Protein AF-A0A8T1GAN1-F1 (afdb_monomer_lite)

Foldseek 3Di:
DDDAPDFAFDDPVNPDDDDPPDPDRVLATQEGEHEAQVAADDCPPPHQLVVVLVQLQGPNHQWYKYKYAYNVNPWIWIDIFGRPDGNDRTDDDDTHIDDDDPPDPDPPPPDPD

Sequence (113 aa):
MYEPDESFGPTEETEVALPSGLKQWWHWSTLKVEIGIMRCWGRSTGQLDWKAQRWASFPGVRYVLCVALQRNMTSAQYKLYKIEQQGLRLPEQKPIPVGFPQTQCSTLMKALL

pLDDT: mean 82.8, std 17.14, range [33.38, 97.31]

Structure (mmCIF, N/CA/C/O backbone):
data_AF-A0A8T1GAN1-F1
#
_entry.id   AF-A0A8T1GAN1-F1
#
loop_
_atom_site.group_PDB
_atom_site.id
_atom_site.type_symbol
_atom_site.label_atom_id
_atom_site.label_alt_id
_atom_site.label_comp_id
_atom_site.label_asym_id
_atom_site.label_entity_id
_atom_site.label_seq_id
_atom_site.pdbx_PDB_ins_code
_atom_site.Cartn_x
_atom_site.Cartn_y
_atom_site.Cartn_z
_atom_site.occupancy
_atom_site.B_iso_or_equiv
_atom_site.auth_seq_id
_atom_site.auth_comp_id
_atom_site.auth_asym_id
_atom_site.auth_atom_id
_atom_site.pdbx_PDB_model_num
ATOM 1 N N . MET A 1 1 ? 14.002 -5.266 13.434 1.00 54.16 1 MET A N 1
ATOM 2 C CA . MET A 1 1 ? 12.912 -4.277 13.310 1.00 54.16 1 MET A CA 1
ATOM 3 C C . MET A 1 1 ? 12.484 -4.272 11.850 1.00 54.16 1 MET A C 1
ATOM 5 O O . MET A 1 1 ? 13.369 -4.336 11.009 1.00 54.16 1 MET A O 1
ATOM 9 N N . TYR A 1 2 ? 11.186 -4.332 11.543 1.00 70.94 2 TYR A N 1
ATOM 10 C CA . TYR A 1 2 ? 10.712 -4.121 10.170 1.00 70.94 2 TYR A CA 1
ATOM 11 C C . TYR A 1 2 ? 10.331 -2.654 10.052 1.00 70.94 2 TYR A C 1
ATOM 13 O O . TYR A 1 2 ? 9.568 -2.174 10.886 1.00 70.94 2 TYR A O 1
ATOM 21 N N . GLU A 1 3 ? 10.835 -1.977 9.034 1.00 85.06 3 GLU A N 1
ATOM 22 C CA . GLU A 1 3 ? 10.552 -0.570 8.774 1.00 85.06 3 GLU A CA 1
ATOM 23 C C . GLU A 1 3 ? 10.079 -0.453 7.320 1.00 85.06 3 GLU A C 1
ATOM 25 O O . GLU A 1 3 ? 10.765 -0.976 6.431 1.00 85.06 3 GLU A O 1
ATOM 30 N N . PRO A 1 4 ? 8.870 0.084 7.078 1.00 89.38 4 PRO A N 1
ATOM 31 C CA . PRO A 1 4 ? 8.435 0.410 5.728 1.00 89.38 4 PRO A CA 1
ATOM 32 C C . PRO A 1 4 ? 9.204 1.638 5.238 1.00 89.38 4 PRO A C 1
ATOM 34 O O . PRO A 1 4 ? 9.694 2.413 6.053 1.00 89.38 4 PRO A O 1
ATOM 37 N N . ASP A 1 5 ? 9.257 1.851 3.925 1.00 92.81 5 ASP A N 1
ATOM 38 C CA . ASP A 1 5 ? 9.832 3.095 3.405 1.00 92.81 5 ASP A CA 1
ATOM 39 C C . ASP A 1 5 ? 8.964 4.299 3.805 1.00 92.81 5 ASP A C 1
ATOM 41 O O . ASP A 1 5 ? 9.506 5.356 4.091 1.00 92.81 5 ASP A O 1
ATOM 45 N N . GLU A 1 6 ? 7.635 4.124 3.881 1.00 93.75 6 GLU A N 1
ATOM 46 C CA . GLU A 1 6 ? 6.721 5.117 4.461 1.00 93.75 6 GLU A CA 1
ATOM 47 C C . GLU A 1 6 ? 5.472 4.491 5.109 1.00 93.75 6 GLU A C 1
ATOM 49 O O . GLU A 1 6 ? 5.054 3.366 4.793 1.00 93.75 6 GLU A O 1
ATOM 54 N N . SER A 1 7 ? 4.838 5.226 6.027 1.00 92.31 7 SER A N 1
ATOM 55 C CA . SER A 1 7 ? 3.666 4.746 6.767 1.00 92.31 7 SER A CA 1
ATOM 56 C C . SER A 1 7 ? 2.701 5.859 7.151 1.00 92.31 7 SER A C 1
ATOM 58 O O . SER A 1 7 ? 3.087 6.839 7.770 1.00 92.31 7 SER A O 1
ATOM 60 N N . PHE A 1 8 ? 1.408 5.632 6.916 1.00 91.25 8 PHE A N 1
ATOM 61 C CA . PHE A 1 8 ? 0.356 6.600 7.224 1.00 91.25 8 PHE A CA 1
ATOM 62 C C . PHE A 1 8 ? -0.743 5.952 8.052 1.00 91.25 8 PHE A C 1
ATOM 64 O O . PHE A 1 8 ? -1.157 4.817 7.792 1.00 91.25 8 PHE A O 1
ATOM 71 N N . GLY A 1 9 ? -1.244 6.672 9.044 1.00 89.94 9 GLY A N 1
ATOM 72 C CA . GLY A 1 9 ? -2.294 6.202 9.930 1.00 89.94 9 GLY A CA 1
ATOM 73 C C . GLY A 1 9 ? -2.943 7.350 10.689 1.00 89.94 9 GLY A C 1
ATOM 74 O O . GLY A 1 9 ? -2.537 8.500 10.521 1.00 89.94 9 GLY A O 1
ATOM 75 N N . PRO A 1 10 ? -3.961 7.037 11.498 1.00 87.06 10 PRO A N 1
ATOM 76 C CA . PRO A 1 10 ? -4.546 7.992 12.419 1.00 87.06 10 PRO A CA 1
ATOM 77 C C . PRO A 1 10 ? -3.489 8.542 13.378 1.00 87.06 10 PRO A C 1
ATOM 79 O O . PRO A 1 10 ? -2.572 7.828 13.790 1.00 87.06 10 PRO A O 1
ATOM 82 N N . THR A 1 11 ? -3.640 9.808 13.738 1.00 84.94 11 THR A N 1
ATOM 83 C CA . THR A 1 11 ? -2.814 10.501 14.731 1.00 84.94 11 THR A CA 1
ATOM 84 C C . THR A 1 11 ? -3.694 10.963 15.888 1.00 84.94 11 THR A C 1
ATOM 86 O O . THR A 1 11 ? -4.923 10.897 15.807 1.00 84.94 11 THR A O 1
ATOM 89 N N . GLU A 1 12 ? -3.089 11.483 16.953 1.00 82.94 12 GLU A N 1
ATOM 90 C CA . GLU A 1 12 ? -3.831 12.104 18.063 1.00 82.94 12 GLU A CA 1
ATOM 91 C C . GLU A 1 12 ? -4.801 13.202 17.592 1.00 82.94 12 GLU A C 1
ATOM 93 O O . GLU A 1 12 ? -5.852 13.401 18.192 1.00 82.94 12 GLU A O 1
ATOM 98 N N . GLU A 1 13 ? -4.498 13.854 16.470 1.00 86.25 13 GLU A N 1
ATOM 99 C CA . GLU A 1 13 ? -5.292 14.933 15.872 1.00 86.25 13 GLU A CA 1
ATOM 100 C C . GLU A 1 13 ? -6.513 14.430 15.089 1.00 86.25 13 GLU A C 1
ATOM 102 O O . GLU A 1 13 ? -7.373 15.217 14.710 1.00 86.25 13 GLU A O 1
ATOM 107 N N . THR A 1 14 ? -6.609 13.124 14.825 1.00 82.75 14 THR A N 1
ATOM 108 C CA . THR A 1 14 ? -7.697 12.558 14.007 1.00 82.75 14 THR A CA 1
ATOM 109 C C . THR A 1 14 ? -8.996 12.306 14.779 1.00 82.75 14 THR A C 1
ATOM 111 O O . THR A 1 14 ? -9.913 11.703 14.229 1.00 82.75 14 THR A O 1
ATOM 114 N N . GLU A 1 15 ? -9.081 12.748 16.040 1.00 84.31 15 GLU A N 1
ATOM 115 C CA . GLU A 1 15 ? -10.261 12.661 16.926 1.00 84.31 15 GLU A CA 1
ATOM 116 C C . GLU A 1 15 ? -10.848 11.244 17.108 1.00 84.31 15 GLU A C 1
ATOM 118 O O . GLU A 1 15 ? -11.962 11.064 17.603 1.00 84.31 15 GLU A O 1
ATOM 123 N N . VAL A 1 16 ? -10.095 10.203 16.749 1.00 83.56 16 VAL A N 1
ATOM 124 C CA . VAL A 1 16 ? -10.468 8.801 16.972 1.00 83.56 16 VAL A CA 1
ATOM 125 C C . VAL A 1 16 ? -9.816 8.264 18.243 1.00 83.56 16 VAL A C 1
ATOM 127 O O . VAL A 1 16 ? -8.773 8.736 18.680 1.00 83.56 16 VAL A O 1
ATOM 130 N N . ALA A 1 17 ? -10.407 7.236 18.849 1.00 86.38 17 ALA A N 1
ATOM 131 C CA . ALA A 1 17 ? -9.769 6.535 19.958 1.00 86.38 17 ALA A CA 1
ATOM 132 C C . ALA A 1 17 ? -8.747 5.513 19.438 1.00 86.38 17 ALA A C 1
ATOM 134 O O .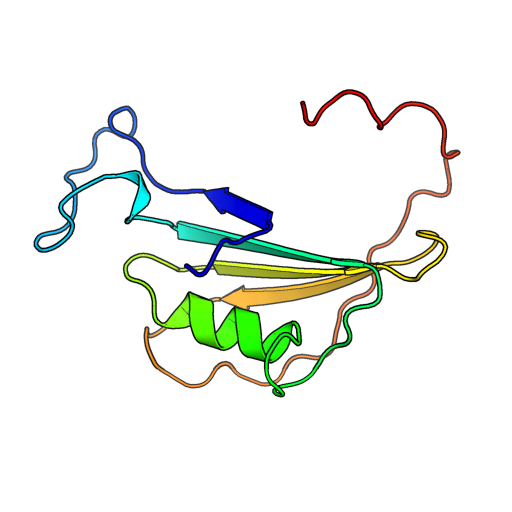 ALA A 1 17 ? -9.027 4.775 18.488 1.00 86.38 17 ALA A O 1
ATOM 135 N N . LEU A 1 18 ? -7.588 5.418 20.097 1.00 85.12 18 LEU A N 1
ATOM 136 C CA . LEU A 1 18 ? -6.613 4.363 19.828 1.00 85.12 18 LEU A CA 1
ATOM 137 C C . LEU A 1 18 ? -7.247 2.985 20.131 1.00 85.12 18 LEU A C 1
ATOM 139 O O . LEU A 1 18 ? -7.763 2.789 21.236 1.00 85.12 18 LEU A O 1
ATOM 143 N N . PRO A 1 19 ? -7.222 2.015 19.195 1.00 84.75 19 PRO A N 1
ATOM 144 C CA . PRO A 1 19 ? -7.816 0.703 19.409 1.00 84.75 19 PRO A CA 1
ATOM 145 C C . PRO A 1 19 ? -7.238 -0.015 20.629 1.00 84.75 19 PRO A C 1
ATOM 147 O O . PRO A 1 19 ? -6.028 0.004 20.873 1.00 84.75 19 PRO A O 1
ATOM 150 N N . SER A 1 20 ? -8.102 -0.725 21.358 1.00 84.19 20 SER A N 1
ATOM 151 C CA . SER A 1 20 ? -7.703 -1.531 22.513 1.00 84.19 20 SER A CA 1
ATOM 152 C C . SER A 1 20 ? -6.599 -2.523 22.132 1.00 84.19 20 SER A C 1
ATOM 154 O O . SER A 1 20 ? -6.771 -3.325 21.215 1.00 84.19 20 SER A O 1
ATOM 156 N N . GLY A 1 21 ? -5.477 -2.482 22.852 1.00 84.50 21 GLY A N 1
ATOM 157 C CA . GLY A 1 21 ? -4.316 -3.346 22.613 1.00 84.50 21 GLY A CA 1
ATOM 158 C C . GLY A 1 21 ? -3.155 -2.666 21.881 1.00 84.50 21 GLY A C 1
ATOM 159 O O . GLY A 1 21 ? -2.033 -3.167 21.947 1.00 84.50 21 GLY A O 1
ATOM 160 N N . LEU A 1 22 ? -3.370 -1.501 21.260 1.00 83.88 22 LEU A N 1
ATOM 161 C CA . LEU A 1 22 ? -2.281 -0.658 20.769 1.00 83.88 22 LEU A CA 1
ATOM 162 C C . LEU A 1 22 ? -1.859 0.320 21.867 1.00 83.88 22 LEU A C 1
ATOM 164 O O . LEU A 1 22 ? -2.688 0.992 22.468 1.00 83.88 22 LEU A O 1
ATOM 168 N N . LYS A 1 23 ? -0.555 0.371 22.160 1.00 83.81 23 LYS A N 1
ATOM 169 C CA . LYS A 1 23 ? -0.005 1.231 23.226 1.00 83.81 23 LYS A CA 1
ATOM 170 C C . LYS A 1 23 ? 0.402 2.621 22.744 1.00 83.81 23 LYS A C 1
ATOM 172 O O . LYS A 1 23 ? 0.572 3.515 23.562 1.00 83.81 23 LYS A O 1
ATOM 177 N N . GLN A 1 24 ? 0.659 2.765 21.447 1.00 84.50 24 GLN A N 1
ATOM 178 C CA . GLN A 1 24 ? 1.274 3.948 20.850 1.00 84.50 24 GLN A CA 1
ATOM 179 C C . GLN A 1 24 ? 0.721 4.137 19.435 1.00 84.50 24 GLN A C 1
ATOM 181 O O . GLN A 1 24 ? 0.527 3.152 18.717 1.00 84.50 24 GLN A O 1
ATOM 186 N N . TRP A 1 25 ? 0.495 5.387 19.031 1.00 81.62 25 TRP A N 1
ATOM 187 C CA . TRP A 1 25 ? -0.126 5.738 17.749 1.00 81.62 25 TRP A CA 1
ATOM 188 C C . TRP A 1 25 ? 0.666 5.276 16.530 1.00 81.62 25 TRP A C 1
ATOM 190 O O . TRP A 1 25 ? 0.074 4.801 15.570 1.00 81.62 25 TRP A O 1
ATOM 200 N N . TRP A 1 26 ? 2.000 5.288 16.583 1.00 77.25 26 TRP A N 1
ATOM 201 C CA . TRP A 1 26 ? 2.834 4.813 15.470 1.00 77.25 26 TRP A CA 1
ATOM 202 C C . TRP A 1 26 ? 2.738 3.300 15.220 1.00 77.25 26 TRP A C 1
ATOM 204 O O . TRP A 1 26 ? 3.175 2.813 14.177 1.00 77.25 26 TRP A O 1
ATOM 214 N N . HIS A 1 27 ? 2.141 2.536 16.142 1.00 81.81 27 HIS A N 1
ATOM 215 C CA . HIS A 1 27 ? 1.779 1.138 15.898 1.00 81.81 27 HIS A CA 1
ATOM 216 C C . HIS A 1 27 ? 0.457 0.984 15.134 1.00 81.81 27 HIS A C 1
ATOM 218 O O . HIS A 1 27 ? 0.159 -0.116 14.667 1.00 81.81 27 HIS A O 1
ATOM 224 N N . TRP A 1 28 ? -0.326 2.057 14.997 1.00 86.88 28 TRP A N 1
ATOM 225 C CA . TRP A 1 28 ? -1.558 2.087 14.224 1.00 86.88 28 TRP A CA 1
ATOM 226 C C . TRP A 1 28 ? -1.302 2.716 12.854 1.00 86.88 28 TRP A C 1
ATOM 228 O O . TRP A 1 28 ? -1.106 3.918 12.715 1.00 86.88 28 TRP A O 1
ATOM 238 N N . SER A 1 29 ? -1.284 1.896 11.806 1.00 87.88 29 SER A N 1
ATOM 239 C CA . SER A 1 29 ? -1.096 2.383 10.435 1.00 87.88 29 SER A CA 1
ATOM 240 C C . SER A 1 29 ? -2.214 1.879 9.546 1.00 87.88 29 SER A C 1
ATOM 242 O O . SER A 1 29 ? -2.537 0.700 9.5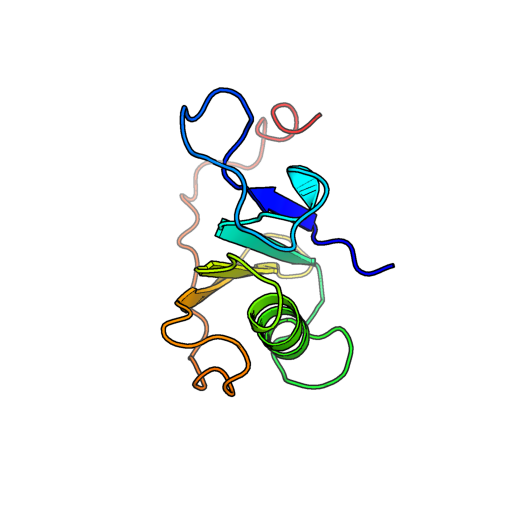94 1.00 87.88 29 SER A O 1
ATOM 244 N N . THR A 1 30 ? -2.760 2.748 8.703 1.00 92.12 30 THR A N 1
ATOM 245 C CA . THR A 1 30 ? -3.778 2.400 7.705 1.00 92.12 30 THR A CA 1
ATOM 246 C C . THR A 1 30 ? -3.137 2.019 6.372 1.00 92.12 30 THR A C 1
ATOM 248 O O . THR A 1 30 ? -3.585 1.068 5.728 1.00 92.12 30 THR A O 1
ATOM 251 N N . LEU A 1 31 ? -2.081 2.731 5.968 1.00 94.62 31 LEU A N 1
ATOM 252 C CA . LEU A 1 31 ? -1.352 2.534 4.716 1.00 94.62 31 LEU A CA 1
ATOM 253 C C . LEU A 1 31 ? 0.134 2.295 5.000 1.00 94.62 31 LEU A C 1
ATOM 255 O O . LEU A 1 31 ? 0.761 3.046 5.745 1.00 94.62 31 LEU A O 1
ATOM 259 N N . LYS A 1 32 ? 0.700 1.271 4.359 1.00 95.31 32 LYS A N 1
ATOM 260 C CA . LYS A 1 32 ? 2.149 1.051 4.273 1.00 95.31 32 LYS A CA 1
ATOM 261 C C . LYS A 1 32 ? 2.624 1.257 2.843 1.00 95.31 32 LYS A C 1
ATOM 263 O O . LYS A 1 32 ? 1.951 0.816 1.910 1.00 95.31 32 LYS A O 1
ATOM 268 N N . VAL A 1 33 ? 3.781 1.884 2.684 1.00 96.00 33 VAL A N 1
ATOM 269 C CA . VAL A 1 33 ? 4.417 2.112 1.387 1.00 96.00 33 VAL A CA 1
ATOM 270 C C . VAL A 1 33 ? 5.780 1.433 1.365 1.00 96.00 33 VAL A C 1
ATOM 272 O O . VAL A 1 33 ? 6.558 1.520 2.311 1.00 96.00 33 VAL A O 1
ATOM 275 N N . GLU A 1 34 ? 6.047 0.730 0.271 1.00 95.88 34 GLU A N 1
ATOM 276 C CA . GLU A 1 34 ? 7.302 0.033 0.012 1.00 95.88 34 GLU A CA 1
ATOM 277 C C . GLU A 1 34 ? 7.801 0.382 -1.384 1.00 95.88 34 GLU A C 1
ATOM 279 O O . GLU A 1 34 ? 7.122 0.123 -2.382 1.00 95.88 34 GLU A O 1
ATOM 284 N N . ILE A 1 35 ? 9.005 0.930 -1.452 1.00 92.00 35 ILE A N 1
ATOM 285 C CA . ILE A 1 35 ? 9.692 1.322 -2.669 1.00 92.00 35 ILE A CA 1
ATOM 286 C C . ILE A 1 35 ? 10.879 0.381 -2.878 1.00 92.00 35 ILE A C 1
ATOM 288 O O . ILE A 1 35 ? 11.893 0.378 -2.182 1.00 92.00 35 ILE A O 1
ATOM 292 N N . GLY A 1 36 ? 10.754 -0.468 -3.888 1.00 89.25 36 GLY A N 1
ATOM 293 C CA . GLY A 1 36 ? 11.796 -1.382 -4.312 1.00 89.25 36 GLY A CA 1
ATOM 294 C C . GLY A 1 36 ? 12.613 -0.814 -5.461 1.00 89.25 36 GLY A C 1
ATOM 295 O O . GLY A 1 36 ? 12.251 -1.034 -6.614 1.00 89.25 36 GLY A O 1
ATOM 296 N N . ILE A 1 37 ? 13.750 -0.170 -5.185 1.00 80.44 37 ILE A N 1
ATOM 297 C CA . ILE A 1 37 ? 14.769 0.077 -6.219 1.00 80.44 37 ILE A CA 1
ATOM 298 C C . ILE A 1 37 ? 15.542 -1.230 -6.415 1.00 80.44 37 ILE A C 1
ATOM 300 O O . ILE A 1 37 ? 16.136 -1.747 -5.472 1.00 80.44 37 ILE A O 1
ATOM 304 N N . MET A 1 38 ? 15.476 -1.812 -7.617 1.00 72.88 38 MET A N 1
ATOM 305 C CA . MET A 1 38 ? 16.035 -3.139 -7.949 1.00 72.88 38 MET A CA 1
ATOM 306 C C . MET A 1 38 ? 15.444 -4.340 -7.184 1.00 72.88 38 MET A C 1
ATOM 308 O O . MET A 1 38 ? 15.814 -5.479 -7.477 1.00 72.88 38 MET A O 1
ATOM 312 N N . ARG A 1 39 ? 14.512 -4.142 -6.242 1.00 79.12 39 ARG A N 1
ATOM 313 C CA . ARG A 1 39 ? 13.751 -5.254 -5.656 1.00 79.12 39 ARG A CA 1
ATOM 314 C C . ARG A 1 39 ? 12.712 -5.741 -6.661 1.00 79.12 39 ARG A C 1
ATOM 316 O O . ARG A 1 39 ? 12.027 -4.945 -7.298 1.00 79.12 39 ARG A O 1
ATOM 323 N N . CYS A 1 40 ? 12.583 -7.055 -6.780 1.00 86.88 40 CYS A N 1
ATOM 324 C CA . CYS A 1 40 ? 11.597 -7.681 -7.647 1.00 86.88 40 CYS A CA 1
ATOM 325 C C . CYS A 1 40 ? 10.286 -7.992 -6.912 1.00 86.88 40 CYS A C 1
ATOM 327 O O . CYS A 1 40 ? 10.211 -8.058 -5.679 1.00 86.88 40 CYS A O 1
ATOM 329 N N . TRP A 1 41 ? 9.242 -8.201 -7.714 1.00 94.94 41 TRP A N 1
ATOM 330 C CA . TRP A 1 41 ? 8.018 -8.865 -7.282 1.00 94.94 41 TRP A CA 1
ATOM 331 C C . TRP A 1 41 ? 8.318 -10.301 -6.838 1.00 94.94 41 TRP A C 1
ATOM 333 O O . TRP A 1 41 ? 9.307 -10.897 -7.267 1.00 94.94 41 TRP A O 1
ATOM 343 N N . GLY A 1 42 ? 7.450 -10.865 -6.003 1.00 94.06 42 GLY A N 1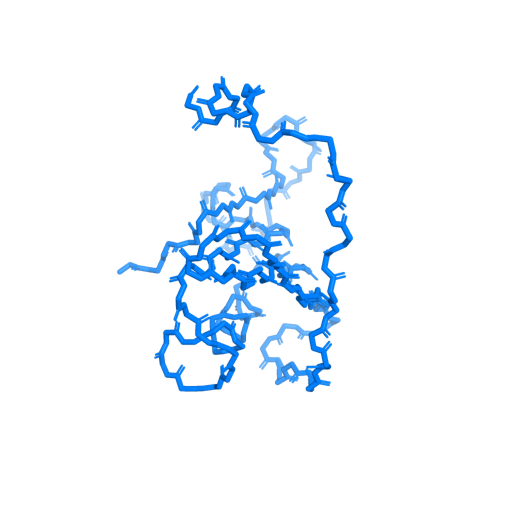
ATOM 344 C CA . GLY A 1 42 ? 7.589 -12.227 -5.503 1.00 94.06 42 GLY A CA 1
ATOM 345 C C . GLY A 1 42 ? 7.452 -12.347 -3.988 1.00 94.06 42 GLY A C 1
ATOM 346 O O . GLY A 1 42 ? 7.335 -11.364 -3.252 1.00 94.06 42 GLY A O 1
ATOM 347 N N . ARG A 1 43 ? 7.413 -13.604 -3.541 1.00 93.69 43 ARG A N 1
ATOM 348 C CA . ARG A 1 43 ? 7.063 -14.013 -2.173 1.00 93.69 43 ARG A CA 1
ATOM 349 C C . ARG A 1 43 ? 8.259 -14.518 -1.359 1.00 93.69 43 ARG A C 1
ATOM 351 O O . ARG A 1 43 ? 8.060 -14.979 -0.239 1.00 93.69 43 ARG A O 1
ATOM 358 N N . SER A 1 44 ? 9.474 -14.436 -1.890 1.00 93.62 44 SER A N 1
ATOM 359 C CA . SER A 1 44 ? 10.690 -14.705 -1.121 1.00 93.62 44 SER A CA 1
ATOM 360 C C . SER A 1 44 ? 11.002 -13.534 -0.192 1.00 93.62 44 SER A C 1
ATOM 362 O O . SER A 1 44 ? 10.643 -12.389 -0.470 1.00 93.62 44 SER A O 1
ATOM 364 N N . THR A 1 45 ? 11.689 -13.814 0.915 1.00 92.06 45 THR A N 1
ATOM 365 C CA . THR A 1 45 ? 12.033 -12.815 1.933 1.00 92.06 45 THR A CA 1
ATOM 366 C C . THR A 1 45 ? 12.654 -11.559 1.319 1.00 92.06 45 THR A C 1
ATOM 368 O O . THR A 1 45 ? 13.616 -11.636 0.560 1.00 92.06 45 THR A O 1
ATOM 371 N N . GLY A 1 46 ? 12.092 -10.395 1.651 1.00 88.81 46 GLY A N 1
ATOM 372 C CA . GLY A 1 46 ? 12.558 -9.088 1.174 1.00 88.81 46 GLY A CA 1
ATOM 373 C C . GLY A 1 46 ? 11.999 -8.633 -0.181 1.00 88.81 46 GLY A C 1
ATOM 374 O O . GLY A 1 46 ? 12.148 -7.457 -0.511 1.00 88.81 46 GLY A O 1
ATOM 375 N N . GLN A 1 47 ? 11.325 -9.505 -0.9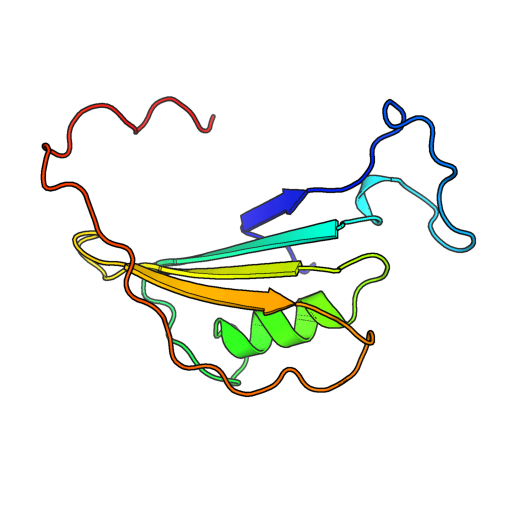37 1.00 93.88 47 GLN A N 1
ATOM 376 C CA . GLN A 1 47 ? 10.606 -9.118 -2.156 1.00 93.88 47 GLN A CA 1
ATOM 377 C C . GLN A 1 47 ? 9.307 -8.370 -1.833 1.00 93.88 47 GLN A C 1
ATOM 379 O O . GLN A 1 47 ? 8.765 -8.468 -0.729 1.00 93.88 47 GLN A O 1
ATOM 384 N N . LEU A 1 48 ? 8.793 -7.620 -2.808 1.00 95.50 48 LEU A N 1
ATOM 385 C CA . LEU A 1 48 ? 7.677 -6.698 -2.584 1.00 95.50 48 LEU A CA 1
ATOM 386 C C . LEU A 1 48 ? 6.379 -7.403 -2.157 1.00 95.50 48 LEU A C 1
ATOM 388 O O . LEU A 1 48 ? 5.728 -6.941 -1.223 1.00 95.50 48 LEU A O 1
ATOM 392 N N . ASP A 1 49 ? 6.022 -8.550 -2.750 1.00 95.62 49 ASP A N 1
ATOM 393 C CA . ASP A 1 49 ? 4.784 -9.248 -2.359 1.00 95.62 49 ASP A CA 1
ATOM 394 C C . ASP A 1 49 ? 4.929 -9.928 -0.988 1.00 95.62 49 ASP A C 1
ATOM 396 O O . ASP A 1 49 ? 3.969 -10.001 -0.220 1.00 95.62 49 ASP A O 1
ATOM 400 N N . TRP A 1 50 ? 6.140 -10.383 -0.646 1.00 94.69 50 TRP A N 1
ATOM 401 C CA . TRP A 1 50 ? 6.452 -10.878 0.696 1.00 94.69 50 TRP A CA 1
ATOM 402 C C . TRP A 1 50 ? 6.293 -9.782 1.752 1.00 94.69 50 TRP A C 1
ATOM 404 O O . TRP A 1 50 ? 5.658 -10.001 2.784 1.00 94.69 50 TRP A O 1
ATOM 414 N N . LYS A 1 51 ? 6.823 -8.584 1.482 1.00 94.69 51 LYS A N 1
ATOM 415 C CA . LYS A 1 51 ? 6.681 -7.437 2.381 1.00 94.69 51 LYS A CA 1
ATOM 416 C C . LYS A 1 51 ? 5.226 -7.000 2.513 1.00 94.69 51 LYS A C 1
ATOM 418 O O . LYS A 1 51 ? 4.762 -6.807 3.632 1.00 94.69 51 LYS A O 1
ATOM 423 N N . ALA A 1 52 ? 4.480 -6.934 1.409 1.00 95.25 52 ALA A N 1
ATOM 424 C CA . ALA A 1 52 ? 3.051 -6.636 1.445 1.00 95.25 52 ALA A CA 1
ATOM 425 C C . ALA A 1 52 ? 2.281 -7.611 2.342 1.00 95.25 52 ALA A C 1
ATOM 427 O O . ALA A 1 52 ? 1.511 -7.190 3.205 1.00 95.25 52 ALA A O 1
ATOM 428 N N . GLN A 1 53 ? 2.550 -8.912 2.199 1.00 95.31 53 GLN A N 1
ATOM 429 C CA . GLN A 1 53 ? 1.956 -9.942 3.048 1.00 95.31 53 GLN A CA 1
ATOM 430 C C . GLN A 1 53 ? 2.319 -9.754 4.523 1.00 95.31 53 GLN A C 1
ATOM 432 O O . GLN A 1 53 ? 1.476 -9.971 5.394 1.00 95.31 53 GLN A O 1
ATOM 437 N N . ARG A 1 54 ? 3.565 -9.360 4.805 1.00 93.81 54 ARG A N 1
ATOM 438 C CA . ARG A 1 54 ? 4.024 -9.093 6.167 1.00 93.81 54 ARG A CA 1
ATOM 439 C C . ARG A 1 54 ? 3.309 -7.888 6.765 1.00 93.81 54 ARG A C 1
ATOM 441 O O . ARG A 1 54 ? 2.875 -7.964 7.905 1.00 93.81 54 ARG A O 1
ATOM 448 N N . TRP A 1 55 ? 3.141 -6.811 6.006 1.00 93.94 55 TRP A N 1
ATOM 449 C CA . TRP A 1 55 ? 2.428 -5.619 6.461 1.00 93.94 55 TRP A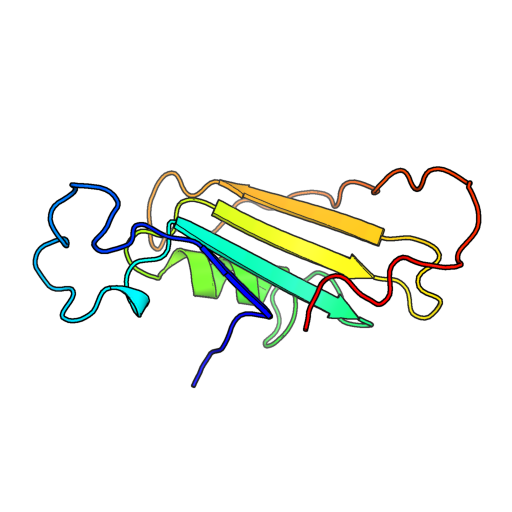 CA 1
ATOM 450 C C . TRP A 1 55 ? 0.936 -5.864 6.682 1.00 93.94 55 TRP A C 1
ATOM 452 O O . TRP A 1 55 ? 0.378 -5.359 7.651 1.00 93.94 55 TRP A O 1
ATOM 462 N N . ALA A 1 56 ? 0.305 -6.711 5.867 1.00 93.44 56 ALA A N 1
ATOM 463 C CA . ALA A 1 56 ? -1.106 -7.071 6.011 1.00 93.44 56 ALA A CA 1
ATOM 464 C C . ALA A 1 56 ? -1.452 -7.814 7.320 1.00 93.44 56 ALA A C 1
ATOM 466 O O . ALA A 1 56 ? -2.632 -7.963 7.643 1.00 93.44 56 ALA A O 1
ATOM 467 N N . SER A 1 57 ? -0.457 -8.292 8.081 1.00 90.62 57 SER A N 1
ATOM 468 C CA . SER A 1 57 ? -0.685 -8.870 9.412 1.00 90.62 57 SER A CA 1
ATOM 469 C C . SER A 1 57 ? -0.640 -7.845 10.547 1.00 90.62 57 SER A C 1
ATOM 471 O O . SER A 1 57 ? -0.884 -8.218 11.691 1.00 90.62 57 SER A O 1
ATOM 473 N N . PHE A 1 58 ? -0.275 -6.586 10.280 1.00 87.88 58 PHE A N 1
ATOM 474 C CA . PHE A 1 58 ? -0.203 -5.562 11.320 1.00 87.88 58 PHE A CA 1
ATOM 475 C C . PHE A 1 58 ? -1.589 -4.958 11.590 1.00 87.88 58 PHE A C 1
ATOM 477 O O . PHE A 1 58 ? -2.336 -4.693 10.641 1.00 87.88 58 PHE A O 1
ATOM 484 N N . PRO A 1 59 ? -1.940 -4.709 12.865 1.00 85.06 59 PRO A N 1
ATOM 485 C CA . PRO A 1 59 ? -3.208 -4.089 13.219 1.00 85.06 59 PRO A CA 1
ATOM 486 C C . PRO A 1 59 ? -3.425 -2.748 12.515 1.00 85.06 59 PRO A C 1
ATOM 488 O O . PRO A 1 59 ? -2.522 -1.924 12.387 1.00 85.06 59 PRO A O 1
ATOM 491 N N . GLY A 1 60 ? -4.657 -2.537 12.066 1.00 87.56 60 GLY A N 1
ATOM 492 C CA . GLY A 1 60 ? -5.091 -1.316 11.391 1.00 87.56 60 GLY A CA 1
ATOM 493 C C . GLY A 1 60 ? -4.710 -1.203 9.915 1.00 87.56 60 GLY A C 1
ATOM 494 O O . GLY A 1 60 ? -5.341 -0.410 9.222 1.00 87.56 60 GLY A O 1
ATOM 495 N N . VAL A 1 61 ? -3.776 -2.013 9.400 1.00 91.69 61 VAL A N 1
ATOM 496 C CA . VAL A 1 61 ? -3.358 -1.911 7.994 1.00 91.69 61 VAL A CA 1
ATOM 497 C C . VAL A 1 61 ? -4.517 -2.318 7.089 1.00 91.69 61 VAL A C 1
ATOM 499 O O . VAL A 1 61 ? -5.011 -3.445 7.147 1.00 91.69 61 VAL A O 1
ATOM 502 N N . ARG A 1 62 ? -4.961 -1.375 6.255 1.00 93.25 62 ARG A N 1
ATOM 503 C CA . ARG A 1 62 ? -6.025 -1.551 5.255 1.00 93.25 62 ARG A CA 1
ATOM 504 C C . ARG A 1 62 ? -5.486 -1.534 3.838 1.00 93.25 62 ARG A C 1
ATOM 506 O O . ARG A 1 62 ? -6.100 -2.135 2.959 1.00 93.25 62 ARG A O 1
ATOM 513 N N . TYR A 1 63 ? -4.343 -0.887 3.633 1.00 95.50 63 TYR A N 1
ATOM 514 C CA . TYR A 1 63 ? -3.706 -0.772 2.335 1.00 95.50 63 TYR A CA 1
ATOM 515 C C . TYR A 1 63 ? -2.201 -0.996 2.433 1.00 95.50 63 TYR A C 1
ATOM 517 O O . TYR A 1 63 ? -1.545 -0.532 3.366 1.00 95.50 63 TYR A O 1
ATOM 525 N N . VAL A 1 64 ? -1.643 -1.669 1.431 1.00 96.56 64 VAL A N 1
ATOM 526 C CA . VAL A 1 64 ? -0.199 -1.688 1.201 1.00 96.56 64 VAL A CA 1
ATOM 527 C C . VAL A 1 64 ? 0.066 -1.340 -0.254 1.00 96.56 64 VAL A C 1
ATOM 529 O O . VAL A 1 64 ? -0.404 -2.035 -1.158 1.00 96.56 64 VAL A O 1
ATOM 532 N N . LEU A 1 65 ? 0.813 -0.264 -0.473 1.00 97.25 65 LEU A N 1
ATOM 533 C CA . LEU A 1 65 ? 1.288 0.149 -1.783 1.00 97.25 65 LEU A CA 1
ATOM 534 C C . LEU A 1 65 ? 2.736 -0.306 -1.945 1.00 97.25 65 LEU A C 1
ATOM 536 O O . LEU A 1 65 ? 3.625 0.151 -1.232 1.00 97.25 65 LEU A O 1
ATOM 540 N N . CYS A 1 66 ? 2.975 -1.184 -2.909 1.00 96.94 66 CYS A N 1
ATOM 541 C CA . CYS A 1 66 ? 4.325 -1.547 -3.315 1.00 96.94 66 CYS A CA 1
ATOM 542 C C . CYS A 1 66 ? 4.618 -0.938 -4.678 1.00 96.94 66 CYS A C 1
ATOM 544 O O . CYS A 1 66 ? 3.821 -1.107 -5.601 1.00 96.94 66 CYS A O 1
ATOM 546 N N . VAL A 1 67 ? 5.774 -0.298 -4.820 1.00 94.94 67 VAL A N 1
ATOM 547 C CA . VAL A 1 67 ? 6.265 0.266 -6.077 1.00 94.94 67 VAL A CA 1
ATOM 548 C C . VAL A 1 67 ? 7.613 -0.365 -6.400 1.00 94.94 67 VAL A C 1
ATOM 550 O O . VAL A 1 67 ? 8.552 -0.287 -5.613 1.00 94.94 67 VAL A O 1
ATOM 553 N N . ALA A 1 68 ? 7.717 -0.991 -7.566 1.00 93.81 68 ALA A N 1
ATOM 554 C CA . ALA A 1 68 ? 8.978 -1.462 -8.118 1.00 93.81 68 ALA A CA 1
ATOM 555 C C . ALA A 1 68 ? 9.517 -0.411 -9.089 1.00 93.81 68 ALA A C 1
ATOM 557 O O . ALA A 1 68 ? 8.848 -0.089 -10.072 1.00 93.81 68 ALA A O 1
ATOM 558 N N . LEU A 1 69 ? 10.725 0.090 -8.836 1.00 90.12 69 LEU A N 1
ATOM 559 C CA . LEU A 1 69 ? 11.443 0.998 -9.728 1.00 90.12 69 LEU A CA 1
ATOM 560 C C . LEU A 1 69 ? 12.491 0.226 -10.530 1.00 90.12 69 LEU A C 1
ATOM 562 O O . LEU A 1 69 ? 13.275 -0.553 -9.975 1.00 90.12 69 LEU A O 1
ATOM 566 N N . GLN A 1 70 ? 12.542 0.472 -11.841 1.00 81.88 70 GLN A N 1
ATOM 567 C CA . GLN A 1 70 ? 13.667 0.012 -12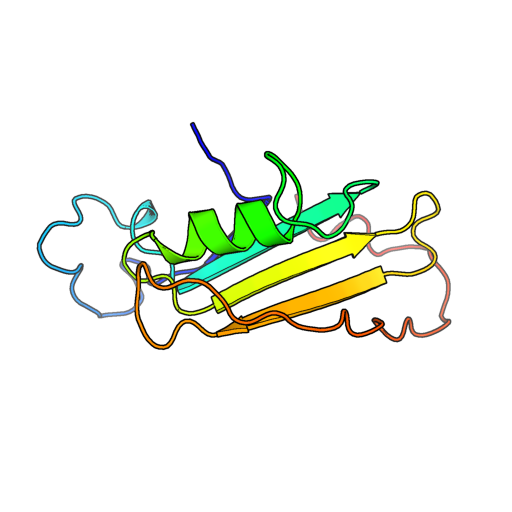.652 1.00 81.88 70 GLN A CA 1
ATOM 568 C C . GLN A 1 70 ? 14.955 0.740 -12.254 1.00 81.88 70 GLN A C 1
ATOM 570 O O . GLN A 1 70 ? 14.931 1.856 -11.741 1.00 81.88 70 GLN A O 1
ATOM 575 N N . ARG A 1 71 ? 16.106 0.101 -12.502 1.00 76.69 71 ARG A N 1
ATOM 576 C CA . ARG A 1 71 ? 17.430 0.582 -12.068 1.00 76.69 71 ARG A CA 1
ATOM 577 C C . ARG A 1 71 ? 17.772 1.993 -12.565 1.00 76.69 71 ARG A C 1
ATOM 579 O O . ARG A 1 71 ? 18.508 2.707 -11.901 1.00 76.69 71 ARG A O 1
ATOM 586 N N . ASN A 1 72 ? 17.246 2.384 -13.719 1.00 78.31 72 ASN A N 1
ATOM 587 C CA . ASN A 1 72 ? 17.429 3.706 -14.320 1.00 78.31 72 ASN A CA 1
ATOM 588 C C . ASN A 1 72 ? 16.305 4.698 -13.959 1.00 78.31 72 ASN A C 1
ATOM 590 O O . ASN A 1 72 ? 16.289 5.800 -14.493 1.00 78.31 72 ASN A O 1
ATOM 594 N N . MET A 1 73 ? 15.358 4.303 -13.099 1.00 75.44 73 MET A N 1
ATOM 595 C CA . MET A 1 73 ? 14.185 5.088 -12.693 1.00 75.44 73 MET A CA 1
ATOM 596 C C . MET A 1 73 ? 13.320 5.587 -13.863 1.00 75.44 73 MET A C 1
ATOM 598 O O . MET A 1 73 ? 12.512 6.492 -13.689 1.00 75.44 73 MET A O 1
ATOM 602 N N . THR A 1 74 ? 13.453 4.996 -15.057 1.00 81.62 74 THR A N 1
ATOM 603 C CA . THR A 1 74 ? 12.680 5.421 -16.237 1.00 81.62 74 THR A CA 1
ATOM 604 C C . THR A 1 74 ? 11.310 4.772 -16.303 1.00 81.62 74 THR A C 1
ATOM 606 O O . THR A 1 74 ? 10.464 5.184 -17.089 1.00 81.62 74 THR A O 1
ATOM 609 N N . SER A 1 75 ? 11.101 3.705 -15.537 1.00 85.31 75 SER A N 1
ATOM 610 C CA . SER A 1 75 ? 9.785 3.117 -15.377 1.00 85.31 75 SER A CA 1
ATOM 611 C C . SER A 1 75 ? 9.594 2.555 -13.976 1.00 85.31 75 SER A C 1
ATOM 613 O O . SER A 1 75 ? 10.542 2.287 -13.228 1.00 85.31 75 SER A O 1
ATOM 615 N N . ALA A 1 76 ? 8.326 2.383 -13.644 1.00 90.81 76 ALA A N 1
ATOM 616 C CA . ALA A 1 76 ? 7.856 1.900 -12.376 1.00 90.81 76 ALA A CA 1
ATOM 617 C C . ALA A 1 76 ? 6.596 1.088 -12.608 1.00 90.81 76 ALA A C 1
ATOM 619 O O . ALA A 1 76 ? 5.824 1.327 -13.541 1.00 90.81 76 ALA A O 1
ATOM 620 N N . GLN A 1 77 ? 6.387 0.135 -11.723 1.00 93.44 77 GLN A N 1
ATOM 621 C CA . GLN A 1 77 ? 5.145 -0.600 -11.624 1.00 93.44 77 GLN A CA 1
ATOM 622 C C . GLN A 1 77 ? 4.704 -0.580 -10.175 1.00 93.44 77 GLN A C 1
ATOM 624 O O . GLN A 1 77 ? 5.539 -0.510 -9.276 1.00 93.44 77 GLN A O 1
ATOM 629 N N . TYR A 1 78 ? 3.409 -0.703 -9.940 1.00 95.44 78 TYR A N 1
ATOM 630 C CA . TYR A 1 78 ? 2.885 -0.790 -8.592 1.00 95.44 78 TYR A CA 1
ATOM 631 C C . TYR A 1 78 ? 1.869 -1.916 -8.447 1.00 95.44 78 TYR A C 1
ATOM 633 O O . TYR A 1 78 ? 1.276 -2.391 -9.418 1.00 95.44 78 TYR A O 1
ATOM 641 N N . LYS A 1 79 ? 1.677 -2.335 -7.200 1.00 97.31 79 LYS A N 1
ATOM 642 C CA . LYS A 1 79 ? 0.531 -3.125 -6.756 1.00 97.31 79 LYS A CA 1
ATOM 643 C C . LYS A 1 79 ? -0.066 -2.433 -5.544 1.00 97.31 79 LYS A C 1
ATOM 645 O O . LYS A 1 79 ? 0.670 -2.040 -4.636 1.00 97.31 79 LYS A O 1
ATOM 650 N N . LEU A 1 80 ? -1.388 -2.305 -5.537 1.00 97.00 80 LEU A N 1
ATOM 651 C CA . LEU A 1 80 ? -2.139 -1.820 -4.388 1.00 97.00 80 LEU A CA 1
ATOM 652 C C . LEU A 1 80 ? -2.907 -2.991 -3.781 1.00 97.00 80 LEU A C 1
ATOM 654 O O . LEU A 1 80 ? -3.878 -3.500 -4.341 1.00 97.00 80 LEU A O 1
ATOM 658 N N . TYR A 1 81 ? -2.472 -3.415 -2.605 1.00 96.06 81 TYR A N 1
ATOM 659 C CA . TYR A 1 81 ? -3.157 -4.436 -1.835 1.00 96.06 81 TYR A CA 1
ATOM 660 C C . TYR A 1 81 ? -4.184 -3.775 -0.930 1.00 96.06 81 TYR A C 1
ATOM 662 O O . TYR A 1 81 ? -3.820 -2.969 -0.078 1.00 96.06 81 TYR A O 1
ATOM 670 N N . LYS A 1 82 ? -5.457 -4.137 -1.099 1.00 95.00 82 LYS A N 1
ATOM 671 C CA . LYS A 1 82 ? -6.523 -3.830 -0.144 1.00 95.00 82 LYS A CA 1
ATOM 672 C C . LYS A 1 82 ? -6.706 -5.018 0.796 1.00 95.00 82 LYS A C 1
ATOM 674 O O . LYS A 1 82 ? -6.855 -6.152 0.342 1.00 95.00 82 LYS A O 1
ATOM 679 N N . ILE A 1 83 ? -6.678 -4.756 2.097 1.00 93.56 83 ILE A N 1
ATOM 680 C CA . ILE A 1 83 ? -6.799 -5.761 3.149 1.00 93.56 83 ILE A CA 1
ATOM 681 C C . ILE A 1 83 ? -8.245 -5.741 3.636 1.00 93.56 83 ILE A C 1
ATOM 683 O O . ILE A 1 83 ? -8.669 -4.834 4.359 1.00 93.56 83 ILE A O 1
ATOM 687 N N . GLU A 1 84 ? -9.001 -6.749 3.204 1.00 85.94 84 GLU A N 1
ATOM 688 C CA . GLU A 1 84 ? -10.378 -6.976 3.661 1.00 85.94 84 GLU A CA 1
ATOM 689 C C . GLU A 1 84 ? -10.401 -7.724 4.999 1.00 85.94 84 GLU A C 1
ATOM 691 O O . GLU A 1 84 ? -11.222 -7.431 5.864 1.00 85.94 84 GLU A O 1
ATOM 696 N N . GLN A 1 85 ? -9.469 -8.663 5.192 1.00 83.31 85 GLN A N 1
ATOM 697 C CA . GLN A 1 85 ? -9.315 -9.441 6.420 1.00 83.31 85 GLN A CA 1
ATOM 698 C C . GLN A 1 85 ? -7.829 -9.573 6.765 1.00 83.31 85 GLN A C 1
ATOM 700 O O . GLN A 1 85 ? -7.022 -10.011 5.941 1.00 83.31 85 GLN A O 1
ATOM 705 N N . GLN A 1 86 ? -7.463 -9.174 7.984 1.00 79.94 86 GLN A N 1
ATOM 706 C CA . GLN A 1 86 ? -6.081 -9.227 8.468 1.00 79.94 86 GLN A CA 1
ATOM 707 C C . GLN A 1 86 ? -5.600 -10.669 8.635 1.00 79.94 86 GLN A C 1
ATOM 709 O O . GLN A 1 86 ? -6.354 -11.555 9.027 1.00 79.94 86 GLN A O 1
ATOM 714 N N . GLY A 1 87 ? -4.321 -10.897 8.336 1.00 71.62 87 GLY A N 1
ATOM 715 C CA . GLY A 1 87 ? -3.680 -12.207 8.489 1.00 71.62 87 GLY A CA 1
ATOM 716 C C . GLY A 1 87 ? -3.984 -13.223 7.382 1.00 71.62 87 GLY A C 1
ATOM 717 O O . GLY A 1 87 ? -3.325 -14.261 7.330 1.00 71.62 87 GLY A O 1
ATOM 718 N N . LEU A 1 88 ? -4.907 -12.930 6.459 1.00 83.50 88 LEU A N 1
ATOM 719 C CA . LEU A 1 88 ? -5.114 -13.768 5.279 1.00 83.50 88 LEU A CA 1
ATOM 720 C C . LEU A 1 88 ? -4.045 -13.543 4.208 1.00 83.50 88 LEU A C 1
ATOM 722 O O . LEU A 1 88 ? -3.412 -12.487 4.101 1.00 83.50 88 LEU A O 1
ATOM 726 N N . ARG A 1 89 ? -3.854 -14.575 3.383 1.00 88.75 89 ARG A N 1
ATOM 727 C CA . ARG A 1 89 ? -2.972 -14.508 2.222 1.00 88.75 89 ARG A CA 1
ATOM 728 C C . ARG A 1 89 ? -3.523 -13.493 1.223 1.00 88.75 89 ARG A C 1
ATOM 730 O O . ARG A 1 89 ? -4.658 -13.618 0.774 1.00 88.75 89 ARG A O 1
ATOM 737 N N . LEU A 1 90 ? -2.691 -12.534 0.831 1.00 92.88 90 LEU A N 1
ATOM 738 C CA . LEU A 1 90 ? -3.042 -11.558 -0.189 1.00 92.88 90 LEU A CA 1
ATOM 739 C C . LEU A 1 90 ? -3.201 -12.248 -1.555 1.00 92.88 90 LEU A C 1
ATOM 741 O O . LEU A 1 90 ? -2.383 -13.126 -1.900 1.00 92.88 90 LEU A O 1
ATOM 745 N N . PRO A 1 91 ? -4.229 -11.857 -2.335 1.00 92.06 91 PRO A N 1
ATOM 746 C CA . PRO A 1 91 ? -4.434 -12.384 -3.673 1.00 92.06 91 PRO A CA 1
ATOM 747 C C . PRO A 1 91 ? -3.247 -12.022 -4.559 1.00 92.06 91 PRO A C 1
ATOM 749 O O . PRO A 1 91 ? -2.585 -10.999 -4.372 1.00 92.06 91 PRO A O 1
ATOM 752 N N . GLU A 1 92 ? -2.962 -12.878 -5.531 1.00 92.25 92 GLU A N 1
ATOM 753 C CA . GLU A 1 92 ? -1.974 -12.546 -6.545 1.00 92.25 92 GLU A CA 1
ATOM 754 C C . GLU A 1 92 ? -2.511 -11.434 -7.448 1.00 92.25 92 GLU A C 1
ATOM 756 O O . GLU A 1 92 ? -3.651 -11.480 -7.904 1.00 92.25 92 GLU A O 1
ATOM 761 N N . GLN A 1 93 ? -1.683 -10.420 -7.685 1.00 94.56 93 GLN A N 1
ATOM 762 C CA . GLN A 1 93 ? -2.010 -9.296 -8.552 1.00 94.56 93 GLN A CA 1
ATOM 763 C C . GLN A 1 93 ? -0.930 -9.140 -9.616 1.00 94.56 93 GLN A C 1
ATOM 765 O O . GLN A 1 93 ? 0.262 -9.320 -9.336 1.00 94.56 93 GLN A O 1
ATOM 770 N N . LYS A 1 94 ? -1.342 -8.749 -10.823 1.00 95.62 94 LYS A N 1
ATOM 771 C CA . LYS A 1 94 ? -0.411 -8.319 -11.868 1.00 95.62 94 LYS A CA 1
ATOM 772 C C . LYS A 1 94 ? 0.062 -6.888 -11.564 1.00 95.62 94 LYS A C 1
ATOM 774 O O . LYS A 1 94 ? -0.777 -6.061 -11.212 1.00 95.62 94 LYS A O 1
ATOM 779 N N . PRO A 1 95 ? 1.366 -6.583 -11.684 1.00 94.69 95 PRO A N 1
ATOM 780 C CA . PRO A 1 95 ? 1.856 -5.215 -11.541 1.00 94.69 95 PRO A CA 1
ATOM 781 C C . PRO A 1 95 ? 1.224 -4.280 -12.577 1.00 94.69 95 PRO A C 1
ATOM 783 O O . PRO A 1 95 ? 1.127 -4.635 -13.753 1.00 94.69 95 PRO A O 1
ATOM 786 N N . ILE A 1 96 ? 0.841 -3.080 -12.148 1.00 94.62 96 ILE A N 1
ATOM 787 C CA . ILE A 1 96 ? 0.282 -2.032 -13.006 1.00 94.62 96 ILE A CA 1
ATOM 788 C C . ILE A 1 96 ? 1.400 -1.035 -13.340 1.00 94.62 96 ILE A C 1
ATOM 790 O O . ILE A 1 96 ? 2.058 -0.553 -12.417 1.00 94.62 96 ILE A O 1
ATOM 794 N N . PRO A 1 97 ? 1.655 -0.707 -14.620 1.00 92.44 97 PRO A N 1
ATOM 795 C CA . PRO A 1 97 ? 2.631 0.315 -14.985 1.00 92.44 97 PRO A CA 1
ATOM 796 C C . PRO A 1 97 ? 2.227 1.688 -14.443 1.00 92.44 97 PRO A C 1
ATOM 798 O O . PRO A 1 97 ? 1.065 2.081 -14.536 1.00 92.44 97 PRO A O 1
ATOM 801 N N . VAL A 1 98 ? 3.192 2.445 -13.927 1.00 87.56 98 VAL A N 1
ATOM 802 C CA . VAL A 1 98 ? 3.010 3.876 -13.669 1.00 87.56 98 VAL A CA 1
ATOM 803 C C . VAL A 1 98 ? 3.259 4.614 -14.981 1.00 87.56 98 VAL A C 1
ATOM 805 O O . VAL A 1 98 ? 4.341 4.506 -15.560 1.00 87.56 98 VAL A O 1
ATOM 808 N N . GLY A 1 99 ? 2.264 5.356 -15.465 1.00 80.31 99 GLY A N 1
ATOM 809 C CA . GLY A 1 99 ? 2.461 6.271 -16.585 1.00 80.31 99 GLY A CA 1
ATOM 810 C C . GLY A 1 99 ? 3.288 7.465 -16.123 1.00 80.31 99 GLY A C 1
ATOM 811 O O . GLY A 1 99 ? 2.779 8.307 -15.389 1.00 80.31 99 GLY A O 1
ATOM 812 N N . PHE A 1 100 ? 4.555 7.543 -16.526 1.00 64.88 100 PHE A N 1
ATOM 813 C CA . PHE A 1 100 ? 5.345 8.754 -16.312 1.00 64.88 100 PHE A CA 1
ATOM 814 C C . PHE A 1 100 ? 4.884 9.814 -17.313 1.00 64.88 100 PHE A C 1
ATOM 816 O O . PHE A 1 100 ? 4.926 9.544 -18.518 1.00 64.88 100 PHE A O 1
ATOM 823 N N . PRO A 1 101 ? 4.473 11.018 -16.879 1.00 56.66 101 PRO A N 1
ATOM 824 C CA . PRO A 1 101 ? 4.453 12.137 -17.804 1.00 56.66 101 PRO A CA 1
ATOM 825 C C . PRO A 1 101 ? 5.885 12.320 -18.326 1.00 56.66 101 PRO A C 1
ATOM 827 O O . PRO A 1 101 ? 6.826 12.400 -17.540 1.00 56.66 101 PRO A O 1
ATOM 830 N N . GLN A 1 102 ? 6.074 12.359 -19.650 1.00 50.94 102 GLN A N 1
ATOM 831 C CA . GLN A 1 102 ? 7.395 12.515 -20.286 1.00 50.94 102 GLN A CA 1
ATOM 832 C C . GLN A 1 102 ? 8.024 13.910 -20.089 1.00 50.94 102 GLN A C 1
ATOM 834 O O . GLN A 1 102 ? 8.939 14.310 -20.808 1.00 50.94 102 GLN A O 1
ATOM 839 N N . THR A 1 103 ? 7.567 14.670 -19.100 1.00 45.66 103 THR A N 1
ATOM 840 C CA . THR A 1 103 ? 8.059 16.010 -18.809 1.00 45.66 103 THR A CA 1
ATOM 841 C C . THR A 1 103 ? 9.244 15.913 -17.850 1.00 45.66 103 THR A C 1
ATOM 843 O O . THR A 1 103 ? 9.083 15.890 -16.638 1.00 45.66 103 THR A O 1
ATOM 846 N N . GLN A 1 104 ? 10.429 15.776 -18.448 1.00 39.69 104 GLN A N 1
ATOM 847 C CA . GLN A 1 104 ? 11.770 16.080 -17.932 1.00 39.69 104 GLN A CA 1
ATOM 848 C C . GLN A 1 104 ? 12.011 15.919 -16.416 1.00 39.69 104 GLN A C 1
ATOM 850 O O . GLN A 1 104 ? 11.645 16.756 -15.593 1.00 39.69 104 GLN A O 1
ATOM 855 N N . CYS A 1 105 ? 12.793 14.886 -16.085 1.00 42.06 105 CYS A N 1
ATOM 856 C CA . CYS A 1 105 ? 13.609 14.793 -14.876 1.00 42.06 105 CYS A CA 1
ATOM 857 C C . CYS A 1 105 ? 14.496 16.038 -14.697 1.00 42.06 105 CYS A C 1
ATOM 859 O O . CYS A 1 105 ? 15.648 16.059 -15.116 1.00 42.06 105 CYS A O 1
ATOM 861 N N . SER A 1 106 ? 13.989 17.054 -14.016 1.00 37.34 106 SER A N 1
ATOM 862 C CA . SER A 1 106 ? 14.788 17.955 -13.190 1.00 37.34 106 SER A CA 1
ATOM 863 C C . SER A 1 106 ? 13.827 18.669 -12.247 1.00 37.34 106 SER A C 1
ATOM 865 O O . SER A 1 106 ? 12.901 19.322 -12.715 1.00 37.34 106 SER A O 1
ATOM 867 N N . THR A 1 107 ? 14.063 18.592 -10.935 1.00 36.06 107 THR A N 1
ATOM 868 C CA . THR A 1 107 ? 13.368 19.370 -9.878 1.00 36.06 107 THR A CA 1
ATOM 869 C C . THR A 1 107 ? 12.207 18.702 -9.118 1.00 36.06 107 THR A C 1
ATOM 871 O O . THR A 1 107 ? 11.321 19.388 -8.628 1.00 36.06 107 THR A O 1
ATOM 874 N N . LEU A 1 108 ? 12.244 17.387 -8.875 1.00 35.72 108 LEU A N 1
ATOM 875 C CA . LEU A 1 108 ? 11.435 16.768 -7.799 1.00 35.72 108 LEU A CA 1
ATOM 876 C C . LEU A 1 108 ? 12.287 15.983 -6.789 1.00 35.72 108 LEU A C 1
ATOM 878 O O . LEU A 1 108 ? 11.858 14.988 -6.224 1.00 35.72 108 LEU A O 1
ATOM 882 N N . MET A 1 109 ? 13.509 16.458 -6.531 1.00 35.62 109 MET A N 1
ATOM 883 C CA . MET A 1 109 ? 14.399 15.911 -5.496 1.00 35.62 109 MET A CA 1
ATOM 884 C C . MET A 1 109 ? 14.512 16.837 -4.269 1.00 35.62 109 MET A C 1
ATOM 886 O O . MET A 1 109 ? 15.548 16.880 -3.615 1.00 35.62 109 MET A O 1
ATOM 890 N N . LYS A 1 110 ? 13.464 17.625 -3.975 1.00 33.38 110 LYS A N 1
ATOM 891 C CA . LYS A 1 110 ? 13.433 18.555 -2.826 1.00 33.38 110 LYS A CA 1
ATOM 892 C C . LYS A 1 110 ? 12.160 18.522 -1.970 1.00 33.38 110 LYS A C 1
ATOM 894 O O . LYS A 1 110 ? 12.001 19.396 -1.133 1.00 33.38 110 LYS A O 1
ATOM 899 N N . ALA A 1 111 ? 11.268 17.546 -2.138 1.00 33.66 111 ALA A N 1
ATOM 900 C CA . ALA A 1 111 ? 10.017 17.509 -1.363 1.00 33.66 111 ALA A CA 1
ATOM 901 C C . ALA A 1 111 ? 9.901 16.339 -0.366 1.00 33.66 111 ALA A C 1
ATOM 903 O O . ALA A 1 111 ? 8.819 16.117 0.158 1.00 33.66 111 ALA A O 1
ATOM 904 N N . LEU A 1 112 ? 10.980 15.593 -0.104 1.00 34.50 112 LEU A N 1
ATOM 905 C CA . LEU A 1 112 ? 10.985 14.468 0.847 1.00 34.50 112 LEU A CA 1
ATOM 906 C C . LEU A 1 112 ? 12.271 14.449 1.695 1.00 34.50 112 LEU A C 1
ATOM 908 O O . LEU A 1 112 ? 12.988 13.452 1.724 1.00 34.50 112 LEU A O 1
ATOM 912 N N . LEU A 1 113 ? 12.576 15.580 2.335 1.00 38.91 113 LEU A N 1
ATOM 913 C CA . LEU A 1 113 ? 13.416 15.677 3.534 1.00 38.91 113 LEU A CA 1
ATOM 914 C C . LEU A 1 113 ? 12.803 16.718 4.469 1.00 38.91 113 LEU A C 1
ATOM 916 O O . LEU A 1 113 ? 12.396 17.778 3.939 1.00 38.91 113 LEU A O 1
#

Organism: NCBI:txid29920

Secondary structure (DSSP, 8-state):
----SEEE---GGG-PPPPTT--SGGG--SEEEEEEESPPSSSSTTSHHHHHHHHTTSTT--EEEEEEEPTTSS-EEEEEEE-SSTTSPPPP-PPEEP----S-S-S-SSS--

Radius of gyration: 15.72 Å; chains: 1; bounding box: 28×34×44 Å